Protein AF-A0AAW5MTZ7-F1 (afdb_monomer_lite)

pLDDT: mean 80.17, std 12.32, range [39.94, 97.56]

Sequence (81 aa):
DPGTQPKDASGAFTEIVERIGQVPGVLQASMIAGGIPLGGSMSITDLKIPGRKMDGDEGISIRRVTPDYHHALRIRLKDGR

Structure (mmCIF, N/CA/C/O backbone):
data_AF-A0AAW5MTZ7-F1
#
_entry.id   AF-A0AAW5MTZ7-F1
#
loop_
_atom_site.group_PDB
_atom_site.id
_atom_site.type_symbol
_atom_site.label_atom_id
_atom_site.label_alt_id
_atom_site.label_comp_id
_atom_site.label_asym_id
_atom_site.label_entity_id
_atom_site.label_seq_id
_atom_site.pdbx_PDB_ins_code
_atom_site.Cartn_x
_atom_site.Cartn_y
_atom_site.Cartn_z
_atom_site.occupancy
_atom_site.B_iso_or_equiv
_atom_site.auth_seq_id
_atom_site.auth_comp_id
_atom_site.auth_asym_id
_atom_site.auth_atom_id
_atom_site.pdbx_PDB_model_num
ATOM 1 N N . ASP A 1 1 ? 27.672 1.836 7.214 1.00 39.94 1 ASP A N 1
ATOM 2 C CA . ASP A 1 1 ? 28.579 1.448 6.123 1.00 39.94 1 ASP A CA 1
ATOM 3 C C . ASP A 1 1 ? 27.810 1.048 4.882 1.00 39.94 1 ASP A C 1
ATOM 5 O O . ASP A 1 1 ? 26.745 0.448 5.009 1.00 39.94 1 ASP A O 1
ATOM 9 N N . PRO A 1 2 ? 28.323 1.342 3.681 1.00 46.34 2 PRO A N 1
ATOM 10 C CA . PRO A 1 2 ? 27.881 0.655 2.476 1.00 46.34 2 PRO A CA 1
ATOM 11 C C . PRO A 1 2 ? 28.054 -0.862 2.670 1.00 46.34 2 PRO A C 1
ATOM 13 O O . PRO A 1 2 ? 29.131 -1.317 3.042 1.00 46.34 2 PRO A O 1
ATOM 16 N N . GLY A 1 3 ? 26.993 -1.643 2.456 1.00 66.50 3 GLY A N 1
ATOM 17 C CA . GLY A 1 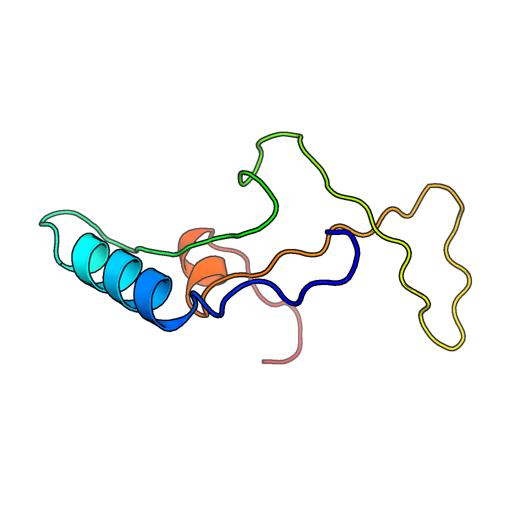3 ? 27.044 -3.110 2.524 1.00 66.50 3 GLY A CA 1
ATOM 18 C C . GLY A 1 3 ? 26.691 -3.745 3.873 1.00 66.50 3 GLY A C 1
ATOM 19 O O . GLY A 1 3 ? 26.636 -4.970 3.951 1.00 66.50 3 GLY A O 1
ATOM 20 N N . THR A 1 4 ? 26.389 -2.973 4.925 1.00 70.44 4 THR A N 1
ATOM 21 C CA . THR A 1 4 ? 25.798 -3.567 6.137 1.00 70.44 4 THR A CA 1
ATOM 22 C C . THR A 1 4 ? 24.344 -3.935 5.864 1.00 70.44 4 THR A C 1
ATOM 24 O O . THR A 1 4 ? 23.556 -3.088 5.438 1.00 70.44 4 THR A O 1
ATOM 27 N N . GLN A 1 5 ? 23.975 -5.194 6.112 1.00 64.38 5 GLN A N 1
ATOM 28 C CA . GLN A 1 5 ? 22.582 -5.615 6.015 1.00 64.38 5 GLN A CA 1
ATOM 29 C C . GLN A 1 5 ? 21.749 -4.780 7.004 1.00 64.38 5 GLN A C 1
ATOM 31 O O . GLN A 1 5 ? 22.121 -4.688 8.180 1.00 64.38 5 GLN A O 1
ATOM 36 N N . PRO A 1 6 ? 20.657 -4.133 6.559 1.00 66.94 6 PRO A N 1
ATOM 37 C CA . PRO A 1 6 ? 19.776 -3.412 7.464 1.00 66.94 6 PRO A CA 1
ATOM 38 C C . PRO A 1 6 ? 19.286 -4.350 8.565 1.00 66.94 6 PRO A C 1
ATOM 40 O O . PRO A 1 6 ? 19.002 -5.519 8.295 1.00 66.94 6 PRO A O 1
ATOM 43 N N . LYS A 1 7 ? 19.166 -3.839 9.796 1.00 76.19 7 LYS A N 1
ATOM 44 C CA . LYS A 1 7 ? 18.527 -4.591 10.881 1.00 76.19 7 LYS A CA 1
ATOM 45 C C . LYS A 1 7 ? 17.134 -5.019 10.425 1.00 76.19 7 LYS A C 1
ATOM 47 O O . LYS A 1 7 ? 16.392 -4.196 9.886 1.00 76.19 7 LYS A O 1
ATOM 52 N N . ASP A 1 8 ? 16.797 -6.286 10.641 1.00 78.38 8 ASP A N 1
ATOM 53 C CA . ASP A 1 8 ? 15.453 -6.771 10.362 1.00 78.38 8 ASP A CA 1
ATOM 54 C C . ASP A 1 8 ? 14.468 -6.084 11.314 1.00 78.38 8 ASP A C 1
ATO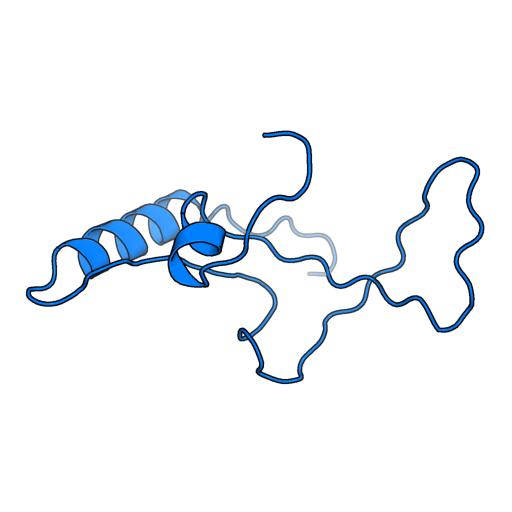M 56 O O . ASP A 1 8 ? 14.511 -6.267 12.529 1.00 78.38 8 ASP A O 1
ATOM 60 N N . ALA A 1 9 ? 13.621 -5.233 10.744 1.00 76.88 9 ALA A N 1
ATOM 61 C CA . ALA A 1 9 ? 12.588 -4.492 11.453 1.00 76.88 9 ALA A CA 1
ATOM 62 C C . ALA A 1 9 ? 11.180 -5.003 11.110 1.00 76.88 9 ALA A C 1
ATOM 64 O O . ALA A 1 9 ? 10.194 -4.377 11.496 1.00 76.88 9 ALA A O 1
ATOM 65 N N . SER A 1 10 ? 11.067 -6.122 10.382 1.00 76.62 10 SER A N 1
ATOM 66 C CA . SER A 1 10 ? 9.785 -6.662 9.911 1.00 76.62 10 SER A CA 1
ATOM 67 C C . SER A 1 10 ? 8.787 -6.881 11.051 1.00 76.62 10 SER A C 1
ATOM 69 O O . SER A 1 10 ? 7.652 -6.425 10.949 1.00 76.62 10 SER A O 1
ATOM 71 N N . GLY A 1 11 ? 9.227 -7.468 12.169 1.00 82.62 11 GLY A N 1
ATOM 72 C CA . GLY A 1 11 ? 8.378 -7.691 13.344 1.00 82.62 11 GLY A CA 1
ATOM 73 C C . GLY A 1 11 ? 7.822 -6.401 13.956 1.00 82.62 11 GLY A C 1
ATOM 74 O O . GLY A 1 11 ? 6.630 -6.320 14.238 1.00 82.62 11 GLY A O 1
ATOM 75 N N . ALA A 1 12 ? 8.653 -5.363 14.087 1.00 85.44 12 ALA A N 1
ATOM 76 C CA . ALA A 1 12 ? 8.218 -4.072 14.623 1.00 85.44 12 ALA A CA 1
ATOM 77 C C . ALA A 1 12 ? 7.196 -3.387 13.702 1.00 85.44 12 ALA A C 1
ATOM 79 O O . ALA A 1 12 ? 6.244 -2.766 14.169 1.00 85.44 12 ALA A O 1
ATO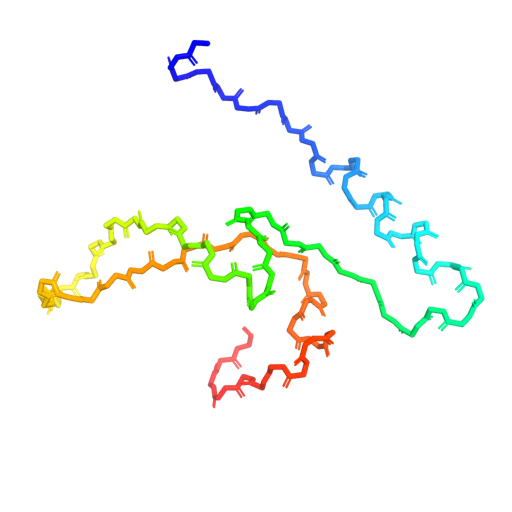M 80 N N . PHE A 1 13 ? 7.362 -3.517 12.385 1.00 84.62 13 PHE A N 1
ATOM 81 C CA . PHE A 1 13 ? 6.411 -2.960 11.429 1.00 84.62 13 PHE A CA 1
ATOM 82 C C . PHE A 1 13 ? 5.067 -3.684 11.432 1.00 84.62 13 PHE A C 1
ATOM 84 O O . PHE A 1 13 ? 4.033 -3.019 11.350 1.00 84.62 13 PHE A O 1
ATOM 91 N N . THR A 1 14 ? 5.068 -5.010 11.568 1.00 87.19 14 THR A N 1
ATOM 92 C CA . THR A 1 14 ? 3.835 -5.787 11.746 1.00 87.19 14 THR A CA 1
ATOM 93 C C . THR A 1 14 ? 3.070 -5.302 12.975 1.00 87.19 14 THR A C 1
ATOM 95 O O . THR A 1 14 ? 1.900 -4.946 12.860 1.00 87.19 14 THR A O 1
ATOM 98 N N . GLU A 1 15 ? 3.749 -5.165 14.115 1.00 91.25 15 GLU A N 1
ATOM 99 C CA . GLU A 1 15 ? 3.122 -4.714 15.361 1.00 91.25 15 GLU A CA 1
ATOM 100 C C . GLU A 1 15 ? 2.532 -3.295 15.246 1.00 91.25 15 GLU A C 1
ATOM 102 O O . GLU A 1 15 ? 1.444 -3.018 15.755 1.00 91.25 15 GLU A O 1
ATOM 107 N N . ILE A 1 16 ? 3.217 -2.381 14.548 1.00 91.69 16 ILE A N 1
ATOM 108 C CA . ILE A 1 16 ? 2.709 -1.023 14.301 1.00 91.69 16 ILE A CA 1
ATOM 109 C C . ILE A 1 16 ? 1.412 -1.065 13.487 1.00 91.69 16 ILE A C 1
ATOM 111 O O . ILE A 1 16 ? 0.438 -0.405 13.855 1.00 91.69 16 ILE A O 1
ATOM 115 N N . VAL A 1 17 ? 1.386 -1.828 12.390 1.00 93.19 17 VAL A N 1
ATOM 116 C CA . VAL A 1 17 ? 0.204 -1.931 11.521 1.00 93.19 17 VAL A CA 1
ATOM 117 C C . VAL A 1 17 ? -0.969 -2.556 12.278 1.00 93.19 17 VAL A C 1
ATOM 119 O O . VAL A 1 17 ? -2.081 -2.033 12.201 1.00 93.19 17 VAL A O 1
ATOM 122 N N . GLU A 1 18 ? -0.718 -3.604 13.065 1.00 93.81 18 GLU A N 1
ATOM 123 C CA . GLU A 1 18 ? -1.729 -4.247 13.910 1.00 93.81 18 GLU A CA 1
ATOM 124 C C . GLU A 1 18 ? -2.320 -3.271 14.929 1.00 93.81 18 GLU A C 1
ATOM 126 O O . GLU A 1 18 ? -3.540 -3.132 15.012 1.00 93.81 18 GLU A O 1
ATOM 131 N N . ARG A 1 19 ? -1.472 -2.538 15.662 1.00 96.00 19 ARG A N 1
ATOM 132 C CA . ARG A 1 19 ? -1.919 -1.553 16.659 1.00 96.00 19 ARG A CA 1
ATOM 133 C C . ARG A 1 19 ? -2.758 -0.439 16.032 1.00 96.00 19 ARG A C 1
ATOM 135 O O . ARG A 1 19 ? -3.776 -0.062 16.606 1.00 96.00 19 ARG A O 1
ATOM 142 N N . ILE A 1 20 ? -2.366 0.069 14.861 1.00 95.19 20 ILE A N 1
ATOM 143 C CA . ILE A 1 20 ? -3.144 1.086 14.133 1.00 95.19 20 ILE A CA 1
ATOM 144 C C . ILE A 1 20 ? -4.498 0.517 13.695 1.00 95.19 20 ILE A C 1
ATOM 146 O O . ILE A 1 20 ? -5.512 1.202 13.814 1.00 95.19 20 ILE A O 1
ATOM 150 N N . GLY A 1 21 ? -4.534 -0.738 13.240 1.00 95.44 21 GLY A N 1
ATOM 151 C CA . GLY A 1 21 ? -5.768 -1.413 12.835 1.00 95.44 21 GLY A CA 1
ATOM 152 C C . GLY A 1 21 ? -6.809 -1.555 13.953 1.00 95.44 21 GLY A C 1
ATOM 153 O O . GLY A 1 21 ? -7.993 -1.662 13.654 1.00 95.44 21 GLY A O 1
ATOM 154 N N . GLN A 1 22 ? -6.399 -1.514 15.225 1.00 96.69 22 GLN A N 1
ATOM 155 C CA . GLN A 1 22 ? -7.306 -1.597 16.380 1.00 96.69 22 GLN A CA 1
ATOM 156 C C . GLN A 1 22 ? -7.919 -0.247 16.795 1.00 96.69 22 GLN A C 1
ATOM 158 O O . GLN A 1 22 ? -8.744 -0.197 17.708 1.00 96.69 22 GLN A O 1
ATOM 163 N N . VAL A 1 23 ? -7.526 0.867 16.168 1.00 97.56 23 VAL A N 1
ATOM 164 C CA . VAL A 1 23 ? -8.051 2.194 16.518 1.00 97.56 23 VAL A CA 1
ATOM 165 C C . VAL A 1 23 ? -9.495 2.341 16.007 1.00 97.56 23 VAL A C 1
ATOM 167 O O . VAL A 1 23 ? -9.741 2.122 14.818 1.00 97.56 23 VAL A O 1
ATOM 170 N N . PRO A 1 24 ? -10.465 2.758 16.849 1.00 97.12 24 PRO A N 1
ATOM 171 C CA . PRO A 1 24 ? -11.848 2.945 16.416 1.00 97.12 24 PRO A CA 1
ATOM 172 C C . PRO A 1 24 ? -11.965 3.873 15.201 1.00 97.12 24 PRO A C 1
ATOM 174 O O . PRO A 1 24 ? -11.448 4.988 15.201 1.00 97.12 24 PRO A O 1
ATOM 177 N N . GLY A 1 25 ? -12.668 3.409 14.166 1.00 96.12 25 GLY A N 1
ATOM 178 C CA . GLY A 1 25 ? -12.852 4.142 12.910 1.00 96.12 25 GLY A CA 1
ATOM 179 C C . GLY A 1 25 ? -11.780 3.879 11.847 1.00 96.12 25 GLY A C 1
ATOM 180 O O . GLY A 1 25 ? -11.966 4.288 10.700 1.00 96.12 25 GLY A O 1
ATOM 181 N N . VAL A 1 26 ? -10.699 3.160 12.169 1.00 95.19 26 VAL A N 1
ATOM 182 C CA . VAL A 1 26 ? -9.761 2.667 11.152 1.00 95.19 26 VAL A CA 1
ATOM 183 C C . VAL A 1 26 ? -10.407 1.512 10.397 1.00 95.19 26 VAL A C 1
ATOM 185 O O . VAL A 1 26 ? -10.756 0.487 10.969 1.00 95.19 26 VAL A O 1
ATOM 188 N N . LEU A 1 27 ? -10.571 1.689 9.086 1.00 92.56 27 LEU A N 1
ATOM 189 C CA . LEU A 1 27 ? -11.132 0.655 8.216 1.00 92.56 27 LEU A CA 1
ATOM 190 C C . LEU A 1 27 ? -10.059 -0.321 7.731 1.00 92.56 27 LEU A C 1
ATOM 192 O O . LEU A 1 27 ? -10.340 -1.506 7.585 1.00 92.56 27 LEU A O 1
ATOM 196 N N . GLN A 1 28 ? -8.856 0.184 7.436 1.00 92.25 28 GLN A N 1
ATOM 197 C CA . GLN A 1 28 ? -7.714 -0.591 6.951 1.00 92.25 28 GLN A CA 1
ATOM 198 C C . GLN A 1 28 ? -6.403 0.095 7.336 1.00 92.25 28 GLN A C 1
ATOM 200 O O . GLN A 1 28 ? -6.306 1.322 7.293 1.00 92.25 28 GLN A O 1
ATOM 205 N N . ALA A 1 29 ? -5.388 -0.706 7.650 1.00 92.25 29 ALA A N 1
ATOM 206 C CA . ALA A 1 29 ? -4.032 -0.249 7.918 1.00 92.25 29 ALA A CA 1
ATOM 207 C C . ALA A 1 29 ? -3.051 -1.066 7.073 1.00 92.25 29 ALA A C 1
ATOM 209 O O . ALA A 1 29 ? -3.167 -2.283 6.959 1.00 92.25 29 ALA A O 1
ATOM 210 N N . SER A 1 30 ? -2.095 -0.391 6.446 1.00 90.25 30 SER A N 1
ATOM 211 C CA . SER A 1 30 ? -1.046 -1.028 5.653 1.00 90.25 30 SER A CA 1
ATOM 212 C C . SER A 1 30 ? 0.187 -0.135 5.618 1.00 90.25 30 SER A C 1
ATOM 214 O O . SER A 1 30 ? 0.107 1.061 5.910 1.00 90.25 30 SER A O 1
ATOM 216 N N . MET A 1 31 ? 1.332 -0.712 5.265 1.00 87.25 31 MET A N 1
ATOM 217 C CA . MET A 1 31 ? 2.595 0.014 5.204 1.00 87.25 31 MET A CA 1
ATOM 218 C C . MET A 1 31 ? 3.265 -0.162 3.845 1.00 87.25 31 MET A C 1
ATOM 220 O O . MET A 1 31 ? 3.178 -1.216 3.215 1.00 87.25 31 MET A O 1
ATOM 224 N N . ILE A 1 32 ? 3.980 0.882 3.433 1.00 83.12 32 ILE A N 1
ATOM 225 C CA . ILE A 1 32 ? 4.879 0.897 2.286 1.00 83.12 32 ILE A CA 1
ATOM 226 C C . ILE A 1 32 ? 6.256 1.401 2.720 1.00 83.12 32 ILE A C 1
ATOM 228 O O . ILE A 1 32 ? 6.373 2.408 3.416 1.00 83.12 32 ILE A O 1
ATOM 232 N N . ALA A 1 33 ? 7.307 0.719 2.278 1.00 79.12 33 ALA A N 1
ATOM 233 C CA . ALA A 1 33 ? 8.683 1.180 2.394 1.00 79.12 33 ALA A CA 1
ATOM 234 C C . ALA A 1 33 ? 9.234 1.546 1.008 1.00 79.12 33 ALA A C 1
ATOM 236 O O . ALA A 1 33 ? 8.946 0.876 0.011 1.00 79.12 33 ALA A O 1
ATOM 237 N N . GLY A 1 34 ? 10.049 2.604 0.955 1.00 69.25 34 GLY A N 1
ATOM 238 C CA . GLY A 1 34 ? 10.621 3.123 -0.294 1.00 69.25 34 GLY A CA 1
ATOM 239 C C . GLY A 1 34 ? 9.880 4.328 -0.888 1.00 69.25 34 GLY A C 1
ATOM 240 O O . GLY A 1 34 ? 10.001 4.577 -2.083 1.00 69.25 34 GLY A O 1
ATOM 241 N N . GLY A 1 35 ? 9.112 5.062 -0.072 1.00 69.88 35 GLY A N 1
ATOM 242 C CA . GLY A 1 35 ? 8.505 6.358 -0.410 1.00 69.88 35 GLY A CA 1
ATOM 243 C C . GLY A 1 35 ? 7.016 6.446 -0.058 1.00 69.88 35 GLY A C 1
ATOM 244 O O . GLY A 1 35 ? 6.435 5.492 0.456 1.00 69.88 35 GLY A O 1
ATOM 245 N N . ILE A 1 36 ? 6.383 7.570 -0.399 1.00 71.06 36 ILE A N 1
ATOM 246 C CA . ILE A 1 36 ? 4.964 7.841 -0.108 1.00 71.06 36 ILE A CA 1
ATOM 247 C C . ILE A 1 36 ? 4.102 7.470 -1.329 1.00 71.06 36 ILE A C 1
ATOM 249 O O . ILE A 1 36 ? 4.514 7.765 -2.458 1.00 71.06 36 ILE A O 1
ATOM 253 N N . PRO A 1 37 ? 2.928 6.829 -1.157 1.00 65.50 37 PRO A N 1
ATOM 254 C CA . PRO A 1 37 ? 1.986 6.622 -2.256 1.00 65.50 37 PRO A CA 1
ATOM 255 C C . PRO A 1 37 ? 1.591 7.966 -2.876 1.00 65.50 37 PRO A C 1
ATOM 257 O O . PRO A 1 37 ? 1.296 8.908 -2.151 1.00 65.50 37 PRO A O 1
ATOM 260 N N . LEU A 1 38 ? 1.593 8.062 -4.209 1.00 70.81 38 LEU A N 1
ATOM 261 C CA . LEU A 1 38 ? 1.256 9.291 -4.951 1.00 70.81 38 LEU A CA 1
ATOM 262 C C . LEU A 1 38 ? 2.152 10.514 -4.640 1.00 70.81 38 LEU A C 1
ATOM 264 O O . LEU A 1 38 ? 1.853 11.617 -5.084 1.00 70.81 38 LEU A O 1
ATOM 268 N N . GLY A 1 39 ? 3.262 10.343 -3.912 1.00 68.06 39 GLY A N 1
ATOM 269 C CA . GLY A 1 39 ? 4.110 11.446 -3.440 1.00 68.06 39 GLY A CA 1
ATOM 270 C C . GLY A 1 39 ? 5.170 11.938 -4.430 1.00 68.06 39 GLY A C 1
ATOM 271 O O . GLY A 1 39 ? 6.037 12.715 -4.045 1.00 68.06 39 GLY A O 1
ATOM 272 N N . GLY A 1 40 ? 5.176 11.442 -5.670 1.00 62.41 40 GLY A N 1
ATOM 273 C CA . GLY A 1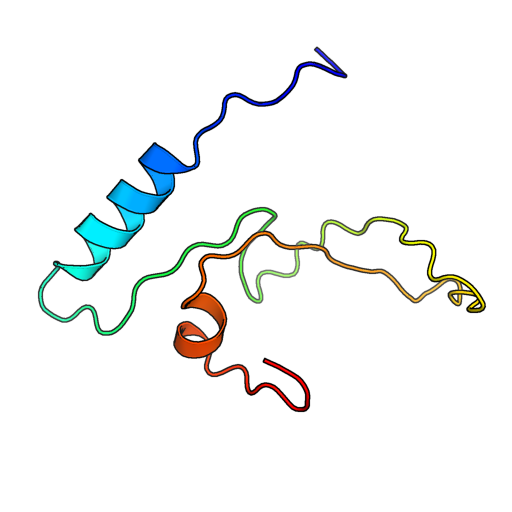 40 ? 6.129 11.839 -6.717 1.00 62.41 40 GLY A CA 1
ATOM 274 C C . GLY A 1 40 ? 7.583 11.387 -6.512 1.00 62.41 40 GLY A C 1
ATOM 275 O O . GLY A 1 40 ? 8.338 11.356 -7.478 1.00 62.41 40 GLY A O 1
ATOM 276 N N . SER A 1 41 ? 7.996 10.981 -5.303 1.00 62.00 41 SER A N 1
ATOM 277 C CA . SER A 1 41 ? 9.328 10.407 -5.090 1.00 62.00 41 SER A CA 1
ATOM 278 C C . SER A 1 41 ? 9.368 8.952 -5.570 1.00 62.00 41 SER A C 1
ATOM 280 O O . SER A 1 41 ? 8.714 8.057 -5.022 1.00 62.00 41 SER A O 1
ATOM 282 N N . MET A 1 42 ? 10.121 8.721 -6.646 1.00 60.41 42 MET A N 1
ATOM 283 C CA . MET A 1 42 ? 10.401 7.401 -7.204 1.00 60.41 42 MET A CA 1
ATOM 284 C C . MET A 1 42 ? 11.860 7.048 -6.929 1.00 60.41 42 MET A C 1
ATOM 286 O O . MET A 1 42 ? 12.770 7.660 -7.476 1.00 60.41 42 MET A O 1
ATOM 290 N N . SER A 1 43 ? 12.086 6.033 -6.093 1.00 64.50 43 SER A N 1
ATOM 291 C CA . SER A 1 43 ? 13.335 5.277 -6.160 1.00 64.50 43 SER A CA 1
ATOM 292 C C . SER A 1 43 ? 13.223 4.367 -7.381 1.00 64.50 43 SER A C 1
ATOM 294 O O . SER A 1 43 ? 12.367 3.477 -7.411 1.00 64.50 43 SER A O 1
ATOM 296 N N . ILE A 1 44 ? 14.006 4.685 -8.412 1.00 63.84 44 ILE A N 1
ATOM 297 C CA . ILE A 1 44 ? 14.106 3.923 -9.656 1.00 63.84 44 ILE A CA 1
ATOM 298 C C . ILE A 1 44 ? 15.325 3.019 -9.530 1.00 63.84 44 ILE A C 1
ATOM 300 O O . ILE A 1 44 ? 16.389 3.460 -9.095 1.00 63.84 44 ILE A O 1
ATOM 304 N N . THR A 1 45 ? 15.159 1.748 -9.870 1.00 64.44 45 THR A N 1
ATOM 305 C CA . THR A 1 45 ? 16.257 0.785 -9.916 1.00 64.44 45 THR A CA 1
ATOM 306 C C . THR A 1 45 ? 16.220 0.041 -11.240 1.00 64.44 45 THR A C 1
ATOM 308 O O . THR A 1 45 ? 15.143 -0.208 -11.786 1.00 64.44 45 THR A O 1
ATOM 311 N N . ASP A 1 46 ? 17.397 -0.311 -11.748 1.00 68.88 46 ASP A N 1
ATOM 312 C CA . ASP A 1 46 ? 17.512 -1.086 -12.975 1.00 68.88 46 ASP A CA 1
ATOM 313 C C . ASP A 1 46 ? 17.139 -2.545 -12.695 1.00 68.88 46 ASP A C 1
ATOM 315 O O . ASP A 1 46 ? 17.790 -3.235 -11.904 1.00 68.88 46 ASP A O 1
ATOM 319 N N . LEU A 1 47 ? 16.103 -3.041 -13.372 1.00 71.44 47 LEU A N 1
ATOM 320 C CA . LEU A 1 47 ? 15.740 -4.455 -13.364 1.00 71.44 47 LEU A CA 1
ATOM 321 C C . LEU A 1 47 ? 16.061 -5.063 -14.730 1.00 71.44 47 LEU A C 1
ATOM 323 O O . LEU A 1 47 ? 15.635 -4.560 -15.767 1.00 71.44 47 LEU A O 1
ATOM 327 N N . LYS A 1 48 ? 16.766 -6.196 -14.740 1.00 77.50 48 LYS A N 1
ATOM 328 C CA . LYS A 1 48 ? 16.946 -6.994 -15.958 1.00 77.50 48 LYS A CA 1
ATOM 329 C C . LYS A 1 48 ? 15.850 -8.049 -16.037 1.00 77.50 48 LYS A C 1
ATOM 331 O O . LYS A 1 48 ? 15.783 -8.927 -15.180 1.00 77.50 48 LYS A O 1
ATOM 336 N N . ILE A 1 49 ? 15.028 -7.988 -17.082 1.00 80.12 49 ILE A N 1
ATOM 337 C CA . ILE A 1 49 ? 14.037 -9.022 -17.394 1.00 80.12 49 ILE A CA 1
ATOM 338 C C . ILE A 1 49 ? 14.627 -9.928 -18.487 1.00 80.12 49 ILE A C 1
ATOM 340 O O . ILE A 1 49 ? 14.932 -9.433 -19.575 1.00 80.12 49 ILE A O 1
ATOM 344 N N . PRO A 1 50 ? 14.818 -11.239 -18.238 1.00 83.19 50 PRO A N 1
ATOM 345 C CA . PRO A 1 50 ? 15.354 -12.154 -19.243 1.00 83.19 50 PRO A CA 1
ATOM 346 C C . PRO A 1 50 ? 14.561 -12.097 -20.556 1.00 83.19 50 PRO A C 1
ATOM 348 O O . PRO A 1 50 ? 13.337 -12.185 -20.554 1.00 83.19 50 PRO A O 1
ATOM 351 N N . GLY A 1 51 ? 15.262 -11.933 -21.681 1.00 85.94 51 GLY A N 1
ATOM 352 C CA . GLY A 1 51 ? 14.650 -11.869 -23.015 1.00 85.94 51 GLY A CA 1
ATOM 353 C C . GLY A 1 51 ? 14.017 -10.524 -23.393 1.00 85.94 51 GLY A C 1
ATOM 354 O O . GLY A 1 51 ? 13.531 -10.397 -24.514 1.00 85.94 51 GLY A O 1
ATOM 355 N N . ARG A 1 52 ? 14.054 -9.509 -22.518 1.00 79.62 52 ARG A N 1
ATOM 356 C CA . ARG A 1 52 ? 13.514 -8.169 -22.796 1.00 79.62 52 ARG A CA 1
ATOM 357 C C . ARG A 1 52 ? 14.605 -7.102 -22.685 1.00 79.62 52 ARG A C 1
ATOM 359 O O . ARG A 1 52 ? 15.354 -7.067 -21.712 1.00 79.62 52 ARG A O 1
ATOM 366 N N . LYS A 1 53 ? 14.681 -6.215 -23.682 1.00 77.75 53 LYS A N 1
ATOM 367 C CA . LYS A 1 53 ? 15.403 -4.941 -23.560 1.00 77.75 53 LYS A CA 1
ATOM 368 C C . LYS A 1 53 ? 14.443 -3.920 -22.959 1.00 77.75 53 LYS A C 1
ATOM 370 O O . LYS A 1 53 ? 13.305 -3.841 -23.405 1.00 77.75 53 LYS A O 1
ATOM 375 N N . MET A 1 54 ? 14.895 -3.227 -21.921 1.00 72.94 54 MET A N 1
ATOM 376 C CA . MET A 1 54 ? 14.171 -2.095 -21.345 1.00 72.94 54 MET A CA 1
ATOM 377 C C . MET A 1 54 ? 14.544 -0.866 -22.175 1.00 72.94 54 MET A C 1
ATOM 379 O O . MET A 1 54 ? 15.736 -0.666 -22.441 1.00 72.94 54 MET A O 1
ATOM 383 N N . ASP A 1 55 ? 13.560 -0.092 -22.621 1.00 70.94 55 ASP A N 1
ATOM 384 C CA . ASP A 1 55 ? 13.828 1.183 -23.290 1.00 70.94 55 ASP A CA 1
ATOM 385 C C . ASP A 1 55 ? 14.316 2.211 -22.255 1.00 70.94 55 ASP A C 1
ATOM 387 O O . ASP A 1 55 ? 13.982 2.117 -21.076 1.00 70.94 55 ASP A O 1
ATOM 391 N N . GLY A 1 56 ? 15.145 3.178 -22.669 1.00 61.28 56 GLY A N 1
ATOM 392 C CA . GLY A 1 56 ? 15.889 4.068 -21.756 1.00 61.28 56 GLY A CA 1
ATOM 393 C C . GLY A 1 56 ? 15.038 4.900 -20.783 1.00 61.28 56 GLY A C 1
ATOM 394 O O . GLY A 1 56 ? 15.564 5.366 -19.776 1.00 61.28 56 GLY A O 1
ATOM 395 N N . ASP A 1 57 ? 13.737 5.021 -21.050 1.00 65.62 57 ASP A N 1
ATOM 39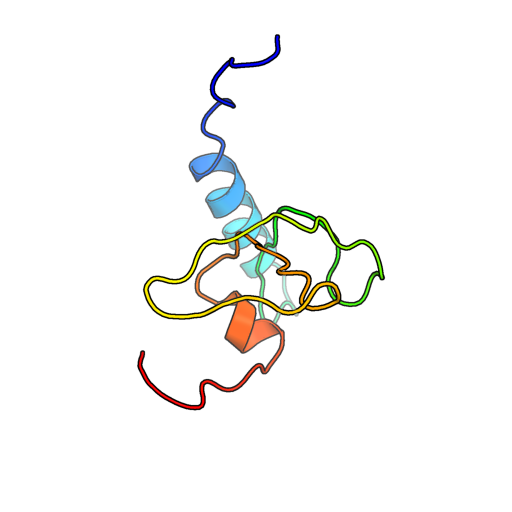6 C CA . ASP A 1 57 ? 12.769 5.742 -20.217 1.00 65.62 57 ASP A CA 1
ATOM 397 C C . ASP A 1 57 ? 11.900 4.806 -19.341 1.00 65.62 57 ASP A C 1
ATOM 399 O O . ASP A 1 57 ? 11.075 5.271 -18.551 1.00 65.62 57 ASP A O 1
ATOM 403 N N . GLU A 1 58 ? 12.067 3.479 -19.436 1.00 69.50 58 GLU A N 1
ATOM 404 C CA . GLU A 1 58 ? 11.332 2.497 -18.626 1.00 69.50 58 GLU A CA 1
ATOM 405 C C . GLU A 1 58 ? 11.964 2.350 -17.226 1.00 69.50 58 GLU A C 1
ATOM 407 O O . GLU A 1 58 ? 12.654 1.382 -16.908 1.00 69.50 58 GLU A O 1
ATOM 412 N N . GLY A 1 59 ? 11.711 3.326 -16.353 1.00 68.94 59 GLY A N 1
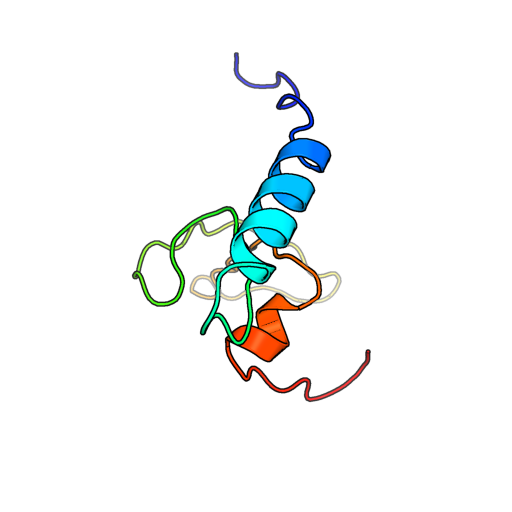ATOM 413 C CA . GLY A 1 59 ? 12.104 3.259 -14.945 1.00 68.94 59 GLY A CA 1
ATOM 414 C C . GLY A 1 59 ? 11.199 2.333 -14.124 1.00 68.94 59 GLY A C 1
ATOM 415 O O . GLY A 1 59 ? 9.977 2.493 -14.108 1.00 68.94 59 GLY A O 1
ATOM 416 N N . ILE A 1 60 ? 11.784 1.395 -13.373 1.00 74.88 60 ILE A N 1
ATOM 417 C CA . ILE A 1 60 ? 11.038 0.506 -12.470 1.00 74.88 60 ILE A CA 1
ATOM 418 C C . ILE A 1 60 ? 11.140 1.015 -11.031 1.00 74.88 60 ILE A C 1
ATOM 420 O O . ILE A 1 60 ? 12.232 1.163 -10.481 1.00 74.88 60 ILE A O 1
ATOM 424 N N . SER A 1 61 ? 9.986 1.246 -10.395 1.00 75.56 61 SER A N 1
ATOM 425 C CA . SER A 1 61 ? 9.911 1.545 -8.961 1.00 75.56 61 SER A CA 1
ATOM 426 C C . SER A 1 61 ? 9.541 0.292 -8.177 1.00 75.56 61 SER A C 1
ATOM 428 O O . SER A 1 61 ? 8.435 -0.231 -8.308 1.00 75.56 61 SER A O 1
ATOM 430 N N . ILE A 1 62 ? 10.468 -0.178 -7.342 1.00 77.00 62 ILE A N 1
ATOM 431 C CA . ILE A 1 62 ? 10.248 -1.332 -6.466 1.00 77.00 62 ILE A CA 1
ATOM 432 C C . ILE A 1 62 ? 9.850 -0.832 -5.076 1.00 77.00 62 ILE A C 1
ATOM 434 O O . ILE A 1 62 ? 10.552 -0.027 -4.464 1.00 77.00 62 ILE A O 1
ATOM 438 N N . ARG A 1 63 ? 8.722 -1.331 -4.562 1.00 79.50 63 ARG A N 1
ATOM 439 C CA . ARG A 1 63 ? 8.205 -1.019 -3.222 1.00 79.50 63 ARG A CA 1
ATOM 440 C C . ARG A 1 63 ? 8.055 -2.306 -2.420 1.00 79.50 63 ARG A C 1
ATOM 442 O O . ARG A 1 63 ? 7.658 -3.332 -2.965 1.00 79.50 63 ARG A O 1
ATOM 449 N N . ARG A 1 64 ? 8.340 -2.242 -1.118 1.00 83.44 64 ARG A N 1
ATOM 450 C CA . ARG A 1 64 ? 7.969 -3.307 -0.171 1.00 83.44 64 ARG A CA 1
ATOM 451 C C . ARG A 1 64 ? 6.691 -2.884 0.532 1.00 83.44 64 ARG A C 1
ATOM 453 O O . ARG A 1 64 ? 6.634 -1.767 1.042 1.00 83.44 64 ARG A O 1
ATOM 460 N N . VAL A 1 65 ? 5.690 -3.752 0.533 1.00 86.12 65 VAL A N 1
ATOM 461 C CA . VAL A 1 65 ? 4.352 -3.453 1.053 1.00 86.12 65 VAL A CA 1
ATOM 462 C C . VAL A 1 65 ? 3.843 -4.596 1.923 1.00 86.12 65 VAL A C 1
ATOM 464 O O . VAL A 1 65 ? 4.283 -5.735 1.764 1.00 86.12 65 VAL A O 1
ATOM 467 N N . THR A 1 66 ? 2.924 -4.303 2.841 1.00 86.81 66 THR A N 1
ATOM 468 C CA . THR A 1 66 ? 2.190 -5.342 3.583 1.00 86.81 66 THR A CA 1
ATOM 469 C C . THR A 1 66 ? 1.164 -6.043 2.679 1.00 86.81 66 THR A C 1
ATOM 471 O O . THR A 1 66 ? 0.710 -5.422 1.714 1.00 86.81 66 THR A O 1
ATOM 474 N N . PRO A 1 67 ? 0.746 -7.292 2.980 1.00 88.31 67 PRO A N 1
ATOM 475 C CA . PRO A 1 67 ? -0.189 -8.049 2.134 1.00 88.31 67 PRO A CA 1
ATOM 476 C C . PRO A 1 67 ? -1.470 -7.280 1.767 1.00 88.31 67 PRO A C 1
ATOM 478 O O . PRO A 1 67 ? -1.863 -7.251 0.602 1.00 88.31 67 PRO A O 1
ATOM 481 N N . ASP A 1 68 ? -2.047 -6.550 2.724 1.00 88.56 68 ASP A N 1
ATOM 482 C CA . ASP A 1 68 ? -3.316 -5.831 2.537 1.00 88.56 68 ASP A CA 1
ATOM 483 C C . ASP A 1 68 ? -3.182 -4.471 1.831 1.00 88.56 68 ASP A C 1
ATOM 485 O O . ASP A 1 68 ? -4.173 -3.773 1.612 1.00 88.56 68 ASP A O 1
ATOM 489 N N . TYR A 1 69 ? -1.971 -4.065 1.439 1.00 89.56 69 TYR A N 1
ATOM 490 C CA . TYR A 1 69 ? -1.722 -2.747 0.847 1.00 89.56 69 TYR A CA 1
ATOM 491 C C . TYR A 1 69 ? -2.534 -2.492 -0.430 1.00 89.56 69 TYR A C 1
ATOM 493 O O . TYR A 1 69 ? -3.103 -1.414 -0.616 1.00 89.56 69 TYR A O 1
ATOM 501 N N . HIS A 1 70 ? -2.634 -3.495 -1.306 1.00 91.06 70 HIS A N 1
ATOM 502 C CA . HIS A 1 70 ? -3.406 -3.371 -2.543 1.00 91.06 70 HIS A CA 1
ATOM 503 C C . HIS A 1 70 ? -4.899 -3.186 -2.263 1.00 91.06 70 HIS A C 1
ATOM 505 O O . HIS A 1 70 ? -5.560 -2.414 -2.955 1.00 91.06 70 HIS A O 1
ATOM 511 N N . HIS A 1 71 ? -5.419 -3.832 -1.217 1.00 89.12 71 HIS A N 1
ATOM 512 C CA . HIS A 1 71 ? -6.801 -3.660 -0.788 1.00 89.12 71 HIS A CA 1
ATOM 513 C C . HIS A 1 71 ? -7.031 -2.254 -0.207 1.00 89.12 71 HIS A C 1
ATOM 515 O O . HIS A 1 71 ? -7.998 -1.593 -0.596 1.00 89.12 71 HIS A O 1
ATOM 521 N N . ALA A 1 72 ? -6.084 -1.746 0.593 1.00 89.06 72 ALA A N 1
ATOM 522 C CA . ALA A 1 72 ? -6.135 -0.399 1.172 1.00 89.06 72 ALA A CA 1
ATOM 523 C C . ALA A 1 72 ? -6.175 0.704 0.111 1.00 89.06 72 ALA A C 1
ATOM 525 O O . ALA A 1 72 ? -6.918 1.676 0.252 1.00 89.06 72 ALA A O 1
ATOM 526 N N . LEU A 1 73 ? -5.436 0.529 -0.986 1.00 89.69 73 LEU A N 1
ATOM 527 C CA . LEU A 1 73 ? -5.441 1.462 -2.115 1.00 89.69 73 LEU A CA 1
ATOM 528 C C . LEU A 1 73 ? -6.444 1.118 -3.218 1.00 89.69 73 LEU A C 1
ATOM 530 O O . LEU A 1 73 ? -6.506 1.824 -4.224 1.00 89.69 73 LEU A O 1
ATOM 534 N N . ARG A 1 74 ? -7.235 0.052 -3.052 1.00 90.12 74 ARG A N 1
ATOM 535 C CA . ARG A 1 74 ? -8.183 -0.444 -4.064 1.00 90.12 74 ARG A CA 1
ATOM 536 C C . ARG A 1 74 ? -7.525 -0.723 -5.424 1.00 90.12 74 ARG A C 1
ATOM 538 O O . ARG A 1 74 ? -8.133 -0.528 -6.478 1.00 90.12 74 ARG A O 1
ATOM 545 N N . ILE A 1 75 ? -6.285 -1.204 -5.405 1.00 90.19 75 ILE A N 1
ATOM 546 C CA . ILE A 1 75 ? -5.553 -1.645 -6.592 1.00 90.19 75 ILE A CA 1
ATOM 547 C C . ILE A 1 75 ? -6.037 -3.053 -6.949 1.00 90.19 75 ILE A C 1
ATOM 549 O O . ILE A 1 75 ? -5.912 -3.983 -6.155 1.00 90.19 75 ILE A O 1
ATOM 553 N N . ARG A 1 76 ? -6.600 -3.221 -8.152 1.00 91.94 76 ARG A N 1
ATOM 554 C CA . ARG A 1 76 ? -7.124 -4.510 -8.625 1.00 91.94 76 ARG A CA 1
ATOM 555 C C . ARG A 1 76 ? -6.046 -5.315 -9.348 1.00 91.94 76 ARG A C 1
ATOM 557 O O . ARG A 1 76 ? -5.437 -4.813 -10.293 1.00 91.94 76 ARG A O 1
ATOM 564 N N . LEU A 1 77 ? -5.891 -6.582 -8.969 1.00 91.19 77 LEU A N 1
ATOM 565 C CA . LEU A 1 77 ? -5.064 -7.541 -9.696 1.00 91.19 77 LEU A CA 1
ATOM 566 C C . LEU A 1 77 ? -5.741 -7.928 -11.022 1.00 91.19 77 LEU A C 1
ATOM 568 O O . LEU A 1 77 ? -6.930 -8.248 -11.041 1.00 91.19 77 LEU A O 1
ATOM 572 N N . LYS A 1 78 ? -5.002 -7.859 -12.135 1.00 93.38 78 LYS A N 1
ATOM 573 C CA . LYS A 1 78 ? -5.517 -8.231 -13.465 1.00 93.38 78 LYS A CA 1
ATOM 574 C C . LYS A 1 78 ? -5.331 -9.716 -13.784 1.00 93.38 78 LYS A C 1
ATOM 576 O O . LYS A 1 78 ? -6.148 -10.262 -14.513 1.00 93.38 78 LYS A O 1
ATOM 581 N N . ASP A 1 79 ? -4.273 -10.328 -13.260 1.00 93.06 79 ASP A N 1
ATOM 582 C CA . ASP A 1 79 ? -3.916 -11.731 -13.479 1.00 93.06 79 ASP A CA 1
ATOM 583 C C . ASP A 1 79 ? -3.043 -12.243 -12.315 1.00 93.06 79 ASP A C 1
ATOM 585 O O . ASP A 1 79 ? -2.359 -11.442 -11.674 1.00 93.06 79 ASP A O 1
ATOM 589 N N . GLY A 1 80 ? -3.051 -13.551 -12.047 1.00 90.81 80 GLY A N 1
ATOM 590 C CA . GLY A 1 80 ? -2.299 -14.187 -10.955 1.00 90.81 80 GLY A CA 1
ATOM 591 C C . GLY A 1 80 ? -3.017 -14.223 -9.596 1.00 90.81 80 GLY A C 1
ATOM 592 O O . GLY A 1 80 ? -4.248 -14.249 -9.525 1.00 90.81 80 GLY A O 1
ATOM 593 N N . ARG A 1 81 ? -2.232 -14.287 -8.510 1.00 79.94 81 ARG A N 1
ATOM 594 C CA . ARG A 1 81 ? -2.685 -14.243 -7.108 1.00 79.94 81 ARG A CA 1
ATOM 595 C C . ARG A 1 81 ? -1.837 -13.271 -6.305 1.00 79.94 81 ARG A C 1
ATOM 597 O O . ARG A 1 81 ? -0.605 -13.288 -6.523 1.00 79.94 81 ARG A O 1
#

Secondary structure (DSSP, 8-state):
-TTPPPP--HHHHHHHHHHHHTSTT------EESS-TTSS---EE--PPTT-PPPTT--EE--EE-TTHHHHTTPPPSS--

Organism: NCBI:txid1499973

Foldseek 3Di:
DPPDDPDPCVVVQVVVQVVVCPDPPDPHGKDKPDDDVVPPDAPFDDDDDPPDDDDPPPTDGDMDMDPCVCVVVVPDDPDDD

Radius of gyration: 16.24 Å; chains: 1; bounding box: 41×26×40 Å